Protein AF-A0A5E6NUP5-F1 (afdb_mo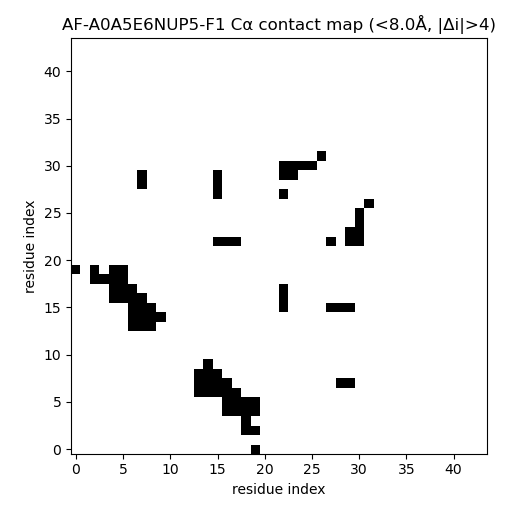nomer)

Solvent-accessible surface area (backbone atoms only — not comparable to full-atom values): 2820 Å² total; per-residue (Å²): 139,89,56,89,61,46,75,41,73,50,98,92,37,82,74,46,73,38,36,69,69,57,39,48,72,66,64,41,71,64,28,53,55,49,52,55,59,54,58,68,67,71,78,117

pLDDT: mean 86.59, std 14.64, range [42.41, 96.5]

Foldseek 3Di:
DDDQKDFDDDPNDGPDMDDPVVVCVVVDPSVVVVVVVVVVVPPD

Structure (mmCIF, N/CA/C/O backbone):
data_AF-A0A5E6NUP5-F1
#
_entry.id   AF-A0A5E6NUP5-F1
#
loop_
_atom_site.group_PDB
_atom_site.id
_atom_site.type_symbol
_atom_site.label_atom_id
_atom_site.label_alt_id
_atom_site.label_comp_id
_atom_site.label_asym_id
_atom_site.label_entity_id
_atom_site.label_seq_id
_atom_site.pdbx_PDB_ins_code
_atom_site.Cartn_x
_atom_site.Cartn_y
_atom_site.Cartn_z
_atom_site.occupancy
_atom_site.B_iso_or_equiv
_atom_site.auth_seq_id
_atom_site.auth_comp_id
_atom_site.auth_asym_id
_atom_site.auth_atom_id
_atom_site.pdbx_PDB_model_num
ATOM 1 N N . MET A 1 1 ? -1.495 9.114 -12.619 1.00 60.03 1 MET A N 1
ATOM 2 C CA . MET A 1 1 ? -1.848 8.453 -11.340 1.00 60.03 1 MET A CA 1
ATOM 3 C C . MET A 1 1 ? -3.018 9.227 -10.781 1.00 60.03 1 MET A C 1
ATOM 5 O O . MET A 1 1 ? -2.826 10.151 -10.005 1.00 60.03 1 MET A O 1
ATOM 9 N N . ASP A 1 2 ? -4.211 8.894 -11.253 1.00 73.06 2 ASP A N 1
ATOM 10 C CA . ASP A 1 2 ? -5.386 9.765 -11.153 1.00 73.06 2 ASP A CA 1
ATOM 11 C C . ASP A 1 2 ? -6.498 9.034 -10.401 1.00 73.06 2 ASP A C 1
ATOM 13 O O . ASP A 1 2 ? -7.637 8.947 -10.845 1.00 73.06 2 ASP A O 1
ATOM 17 N N . ALA A 1 3 ? -6.122 8.407 -9.286 1.00 85.75 3 ALA A N 1
ATOM 18 C CA . ALA A 1 3 ? -7.068 7.821 -8.355 1.00 85.75 3 ALA A CA 1
ATOM 19 C C . ALA A 1 3 ? -7.292 8.813 -7.213 1.00 85.75 3 ALA A C 1
ATOM 21 O O . ALA A 1 3 ? -6.343 9.154 -6.504 1.00 85.75 3 ALA A O 1
ATOM 22 N N . ASP A 1 4 ? -8.544 9.222 -7.006 1.00 89.19 4 ASP A N 1
ATOM 23 C CA . ASP A 1 4 ? -8.927 10.099 -5.892 1.00 89.19 4 ASP A CA 1
ATOM 24 C C . ASP A 1 4 ? -8.660 9.440 -4.530 1.00 89.19 4 ASP A C 1
ATOM 26 O O . ASP A 1 4 ? -8.362 10.108 -3.541 1.00 89.19 4 ASP A O 1
ATOM 30 N N . LYS A 1 5 ? -8.758 8.105 -4.475 1.00 93.25 5 LYS A N 1
ATOM 31 C CA . LYS A 1 5 ? -8.441 7.302 -3.296 1.00 93.25 5 LYS A CA 1
ATOM 32 C C . LYS A 1 5 ? -8.083 5.873 -3.684 1.00 93.25 5 LYS A C 1
ATOM 34 O O . LYS A 1 5 ? -8.721 5.267 -4.540 1.00 93.25 5 LYS A O 1
ATOM 39 N N . ILE A 1 6 ? -7.098 5.321 -2.995 1.00 95.12 6 ILE A N 1
ATOM 40 C CA . ILE A 1 6 ? -6.627 3.945 -3.122 1.00 95.12 6 ILE A CA 1
ATOM 41 C C . ILE A 1 6 ? -6.906 3.232 -1.802 1.00 95.12 6 ILE A C 1
ATOM 43 O O . ILE A 1 6 ? -6.681 3.800 -0.733 1.00 95.12 6 ILE A O 1
ATOM 47 N N . ILE A 1 7 ? -7.406 1.997 -1.881 1.00 96.06 7 ILE A N 1
ATOM 48 C CA . ILE A 1 7 ? -7.663 1.122 -0.733 1.00 96.06 7 ILE A CA 1
ATOM 49 C C . ILE A 1 7 ? -6.825 -0.143 -0.899 1.00 96.06 7 ILE A C 1
ATOM 51 O O . ILE A 1 7 ? -6.962 -0.850 -1.897 1.00 96.06 7 ILE A O 1
ATOM 55 N N . VAL A 1 8 ? -5.985 -0.444 0.087 1.00 95.31 8 VAL A N 1
ATOM 56 C CA . VAL A 1 8 ? -5.230 -1.695 0.152 1.00 95.31 8 VAL A CA 1
ATOM 57 C C . VAL A 1 8 ? -6.003 -2.679 1.010 1.00 95.31 8 VAL A C 1
ATOM 59 O O . VAL A 1 8 ? -6.202 -2.454 2.206 1.00 95.31 8 VAL A O 1
ATOM 62 N N . LEU A 1 9 ? -6.427 -3.779 0.397 1.00 96.25 9 LEU A N 1
ATOM 63 C CA . LEU A 1 9 ? -7.023 -4.910 1.093 1.00 96.25 9 LEU A CA 1
ATOM 64 C C . LEU A 1 9 ? -5.943 -5.949 1.380 1.00 96.25 9 LEU A C 1
ATOM 66 O O . LEU A 1 9 ? -5.241 -6.380 0.468 1.00 96.25 9 LEU A O 1
ATOM 70 N N . ASN A 1 10 ? -5.847 -6.371 2.634 1.00 93.75 10 ASN A N 1
ATOM 71 C CA . ASN A 1 10 ? -5.000 -7.474 3.058 1.00 93.75 10 ASN A CA 1
ATOM 72 C C . ASN A 1 10 ? -5.841 -8.426 3.909 1.00 93.75 10 ASN A C 1
ATOM 74 O O . ASN A 1 10 ? -6.541 -7.974 4.806 1.00 93.75 10 ASN A O 1
ATOM 78 N N . GLU A 1 11 ? -5.826 -9.722 3.599 1.00 94.94 11 GLU A N 1
ATOM 79 C CA . GLU A 1 11 ? -6.557 -10.753 4.363 1.00 94.94 11 GLU A CA 1
ATOM 80 C C . GLU A 1 11 ? -8.050 -10.439 4.607 1.00 94.94 11 GLU A C 1
ATOM 82 O O . GLU A 1 11 ? -8.624 -10.762 5.644 1.00 94.94 11 GLU A O 1
ATOM 87 N N . GLY A 1 12 ? -8.703 -9.790 3.638 1.00 95.81 12 GLY A N 1
ATOM 88 C CA . GLY A 1 12 ? -10.120 -9.422 3.733 1.00 95.81 12 GLY A CA 1
ATOM 89 C C . GLY A 1 12 ? -10.413 -8.182 4.585 1.00 95.81 12 GLY A C 1
ATOM 90 O O . GLY A 1 12 ? -11.581 -7.841 4.764 1.00 95.81 12 GLY A O 1
ATOM 91 N N . VAL A 1 13 ? -9.387 -7.476 5.071 1.00 96.19 13 VAL A N 1
ATOM 92 C CA . VAL A 1 13 ? -9.522 -6.208 5.799 1.00 96.19 13 VAL A CA 1
ATOM 93 C C . VAL A 1 13 ? -8.840 -5.059 5.061 1.00 96.19 13 VAL A C 1
ATOM 95 O O . VAL A 1 13 ? -7.892 -5.252 4.302 1.00 96.19 13 VAL A O 1
ATOM 98 N N . ILE A 1 14 ? -9.329 -3.835 5.274 1.00 95.69 14 ILE A N 1
ATOM 99 C CA . ILE A 1 14 ? -8.672 -2.628 4.762 1.00 95.69 14 ILE A CA 1
ATOM 100 C C . ILE A 1 14 ? -7.444 -2.360 5.631 1.00 95.69 14 ILE A C 1
ATOM 102 O 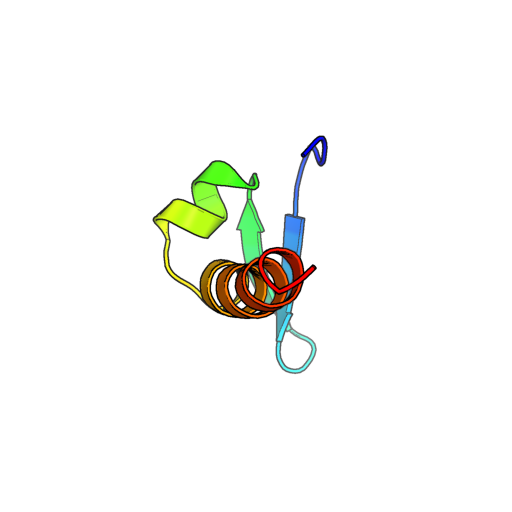O . ILE A 1 14 ? -7.582 -2.035 6.808 1.00 95.69 14 ILE A O 1
ATOM 106 N N . SER A 1 15 ? -6.258 -2.498 5.044 1.00 95.25 15 SER A N 1
ATOM 107 C CA . SER A 1 15 ? -4.980 -2.298 5.731 1.00 95.25 15 SER A CA 1
ATOM 108 C C . SER A 1 15 ? -4.470 -0.865 5.585 1.00 95.25 15 SER A C 1
ATOM 110 O O . SER A 1 15 ? -3.935 -0.305 6.535 1.00 95.25 15 SER A O 1
ATOM 112 N N . GLU A 1 16 ? -4.643 -0.253 4.408 1.00 96.50 16 GLU A N 1
ATOM 113 C CA . GLU A 1 16 ? -4.200 1.118 4.131 1.00 96.50 16 GLU A CA 1
ATOM 114 C C . GLU A 1 16 ? -5.197 1.828 3.211 1.00 96.50 16 GLU A C 1
ATOM 116 O O . GLU A 1 16 ? -5.861 1.201 2.380 1.00 96.50 16 GLU A O 1
ATOM 121 N N . SER A 1 17 ? -5.311 3.151 3.344 1.00 96.12 17 SER A N 1
ATOM 122 C CA . SER A 1 17 ? -6.112 3.956 2.426 1.00 96.12 17 SER A CA 1
ATOM 123 C C . SER A 1 17 ? -5.596 5.381 2.311 1.00 96.12 17 SER A C 1
ATOM 125 O O . SER A 1 17 ? -5.293 5.990 3.333 1.00 96.12 17 SER A O 1
ATOM 127 N N . GLY A 1 18 ? -5.591 5.931 1.102 1.00 94.88 18 GLY A N 1
ATOM 128 C CA . GLY A 1 18 ? -5.149 7.301 0.853 1.00 94.88 18 GLY A CA 1
ATOM 129 C C . GLY A 1 18 ? -4.933 7.567 -0.629 1.00 94.88 18 GLY A C 1
ATOM 130 O O . GLY A 1 18 ? -5.257 6.739 -1.481 1.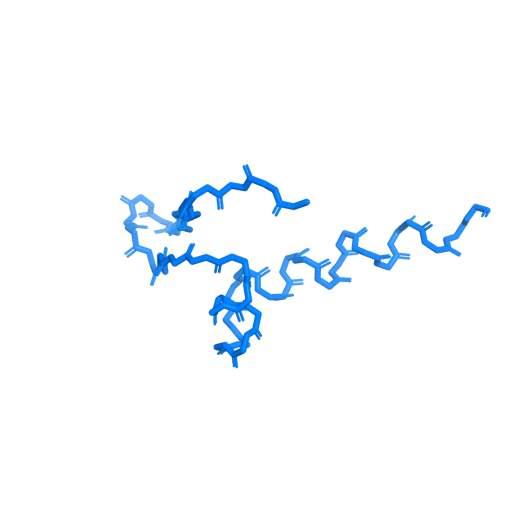00 94.88 18 GLY A O 1
ATOM 131 N N . THR A 1 19 ? -4.391 8.729 -0.941 1.00 95.12 19 THR A N 1
ATOM 132 C CA . THR A 1 19 ? -3.867 9.047 -2.268 1.00 95.12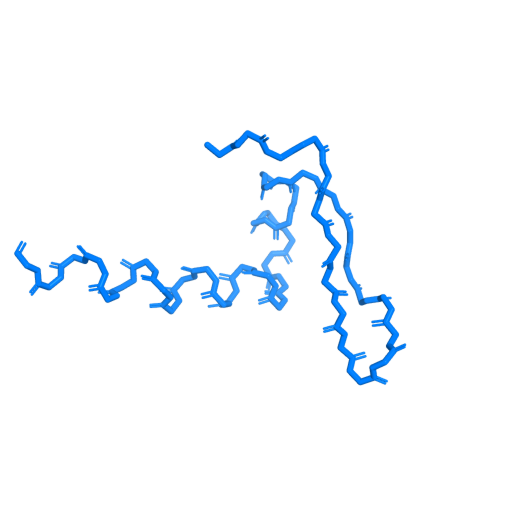 19 THR A CA 1
ATOM 133 C C . THR A 1 19 ? -2.579 8.271 -2.536 1.00 95.12 19 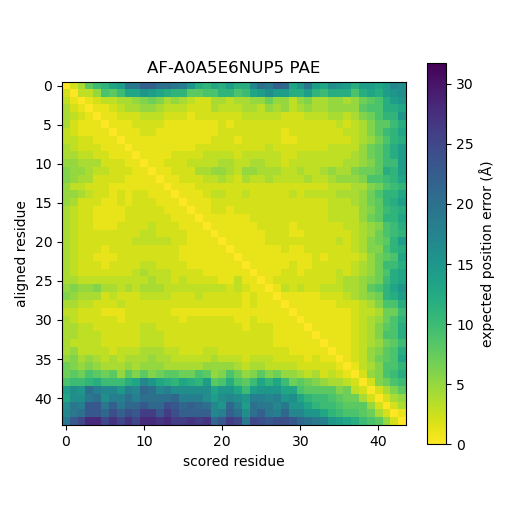THR A C 1
ATOM 135 O O . THR A 1 19 ? -1.935 7.737 -1.631 1.00 95.12 19 THR A O 1
ATOM 138 N N . HIS A 1 20 ? -2.162 8.241 -3.799 1.00 92.12 20 HIS A N 1
ATOM 139 C CA . HIS A 1 20 ? -0.910 7.599 -4.185 1.00 92.12 20 HIS A CA 1
ATOM 140 C C . HIS A 1 20 ? 0.306 8.132 -3.401 1.00 92.12 20 HIS A C 1
ATOM 142 O O . HIS A 1 20 ? 1.103 7.349 -2.891 1.00 92.12 20 HIS A O 1
ATOM 148 N N . GLN A 1 21 ? 0.434 9.458 -3.271 1.00 92.25 21 GLN A N 1
ATOM 149 C CA . GLN A 1 21 ? 1.563 10.083 -2.569 1.00 92.25 21 GLN A CA 1
ATOM 150 C C . GLN A 1 21 ? 1.574 9.762 -1.072 1.00 92.25 21 GLN A C 1
ATOM 152 O O . GLN A 1 21 ? 2.640 9.494 -0.512 1.00 92.25 21 GLN A O 1
ATOM 157 N N . GLU A 1 22 ? 0.404 9.762 -0.430 1.00 93.94 22 GLU A N 1
ATOM 158 C CA . GLU A 1 22 ? 0.275 9.404 0.985 1.00 93.94 22 GLU A CA 1
ATOM 159 C C . GLU A 1 22 ? 0.723 7.957 1.213 1.00 93.94 22 GLU A C 1
ATOM 161 O O . GLU A 1 22 ? 1.579 7.704 2.060 1.00 93.94 22 GLU A O 1
ATOM 166 N N . LEU A 1 23 ? 0.232 7.022 0.394 1.00 94.62 23 LEU A N 1
ATOM 167 C CA . LEU A 1 23 ? 0.565 5.603 0.525 1.00 94.62 23 LEU A CA 1
ATOM 168 C C . LEU A 1 23 ? 2.035 5.295 0.202 1.00 94.62 23 LEU A C 1
ATOM 170 O O . LEU A 1 23 ? 2.645 4.458 0.868 1.00 94.62 23 LEU A O 1
ATOM 174 N N . LEU A 1 24 ? 2.639 5.983 -0.773 1.00 93.00 24 LEU A N 1
ATOM 175 C CA . LEU A 1 24 ? 4.080 5.865 -1.019 1.00 93.00 24 LEU A CA 1
ATOM 176 C C . LEU A 1 24 ? 4.911 6.377 0.160 1.00 93.00 24 LEU A C 1
ATOM 178 O O . LEU A 1 24 ? 5.900 5.745 0.532 1.00 93.00 24 LEU A O 1
ATOM 182 N N . SER A 1 25 ? 4.510 7.497 0.764 1.00 93.38 25 SER A N 1
ATOM 183 C CA . SER A 1 25 ? 5.232 8.091 1.897 1.00 93.38 25 SER A CA 1
ATOM 184 C C . SER A 1 25 ? 5.182 7.200 3.140 1.00 93.38 25 SER A C 1
ATOM 186 O O . SER A 1 25 ? 6.157 7.130 3.893 1.00 93.38 25 SER A O 1
ATOM 188 N N . MET A 1 26 ? 4.074 6.473 3.323 1.00 93.19 26 MET A N 1
ATOM 189 C CA . MET A 1 26 ? 3.895 5.503 4.407 1.00 93.19 26 MET A CA 1
ATOM 190 C C . MET A 1 26 ? 4.826 4.288 4.303 1.00 93.19 26 MET A C 1
ATOM 192 O O . MET A 1 26 ? 5.004 3.598 5.303 1.00 93.19 26 MET A O 1
ATOM 196 N N . GLN A 1 27 ? 5.428 4.024 3.134 1.00 90.44 27 GLN A N 1
ATOM 197 C CA . GLN A 1 27 ? 6.327 2.879 2.907 1.00 90.44 27 GLN A CA 1
ATOM 198 C C . GLN A 1 27 ? 5.698 1.524 3.313 1.00 90.44 27 GLN A C 1
ATOM 200 O O . GLN A 1 27 ? 6.395 0.592 3.719 1.00 90.44 27 GLN A O 1
ATOM 205 N N . GLY A 1 28 ? 4.368 1.426 3.199 1.00 93.94 28 GLY A N 1
ATOM 206 C CA . GLY A 1 28 ? 3.570 0.245 3.528 1.00 93.94 28 GLY A CA 1
ATOM 207 C C . GLY A 1 28 ? 3.473 -0.775 2.390 1.00 93.94 28 GLY A C 1
ATOM 208 O O . GLY A 1 28 ? 4.270 -0.776 1.447 1.00 93.94 28 GLY A O 1
ATOM 209 N N . ILE A 1 29 ? 2.458 -1.638 2.456 1.00 94.81 29 ILE A N 1
ATOM 210 C CA . ILE A 1 29 ? 2.179 -2.708 1.485 1.00 94.81 29 ILE A CA 1
ATOM 211 C C . ILE A 1 29 ? 2.015 -2.120 0.084 1.00 94.81 29 ILE A C 1
ATOM 213 O O . ILE A 1 29 ? 2.580 -2.639 -0.879 1.00 94.81 29 ILE A O 1
ATOM 217 N N . TYR A 1 30 ? 1.290 -1.003 -0.034 1.00 95.00 30 TYR A N 1
ATOM 218 C CA . TYR A 1 30 ? 1.113 -0.328 -1.318 1.00 95.00 30 TYR A CA 1
ATOM 219 C C . TYR A 1 30 ? 2.449 0.072 -1.952 1.00 95.00 30 TYR A C 1
ATOM 221 O O . TYR A 1 30 ? 2.682 -0.198 -3.130 1.00 95.00 30 TYR A O 1
ATOM 229 N N . ALA A 1 31 ? 3.337 0.689 -1.168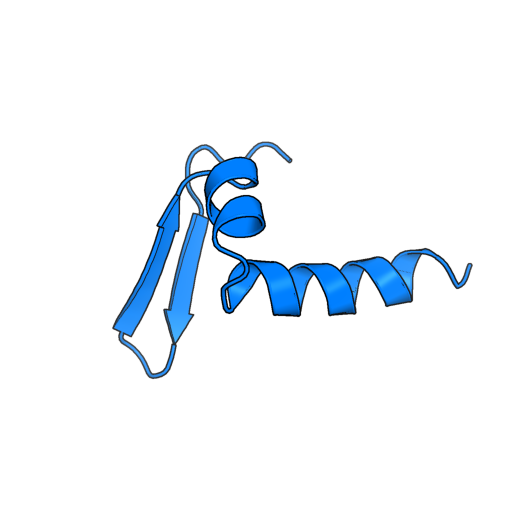 1.00 94.06 31 ALA A N 1
ATOM 230 C CA . ALA A 1 31 ? 4.629 1.162 -1.648 1.00 94.06 31 ALA A CA 1
ATOM 231 C C . ALA A 1 31 ? 5.531 0.004 -2.093 1.00 94.06 31 ALA A C 1
ATOM 233 O O . ALA A 1 31 ? 6.184 0.099 -3.130 1.00 94.06 31 ALA A O 1
ATOM 234 N N . GLN A 1 32 ? 5.523 -1.109 -1.353 1.00 93.44 32 GLN A N 1
ATOM 235 C CA . GLN A 1 32 ? 6.276 -2.314 -1.712 1.00 93.44 32 GLN A CA 1
ATOM 236 C C . GLN A 1 32 ? 5.772 -2.926 -3.026 1.00 93.44 32 GLN A C 1
ATOM 238 O O . GLN A 1 32 ? 6.568 -3.196 -3.924 1.00 93.44 32 GLN A O 1
ATOM 243 N N . LEU A 1 33 ? 4.453 -3.088 -3.175 1.00 91.88 33 LEU A N 1
ATOM 244 C CA . LEU A 1 33 ? 3.845 -3.596 -4.410 1.00 91.88 33 LEU A CA 1
ATOM 245 C C . LEU A 1 33 ? 4.144 -2.687 -5.606 1.00 91.88 33 LEU A C 1
ATOM 247 O O . LEU A 1 33 ? 4.458 -3.174 -6.693 1.00 91.88 33 LEU A O 1
ATOM 251 N N . TRP A 1 34 ? 4.080 -1.371 -5.397 1.00 91.00 34 TRP A N 1
ATOM 252 C CA . TRP A 1 34 ? 4.387 -0.384 -6.425 1.00 91.00 34 TRP A CA 1
ATOM 253 C C . TRP A 1 34 ? 5.855 -0.437 -6.861 1.00 91.00 34 TRP A C 1
ATOM 255 O O . TRP A 1 34 ? 6.143 -0.376 -8.055 1.00 91.00 34 TRP A O 1
ATOM 265 N N . GLN A 1 35 ? 6.786 -0.594 -5.916 1.00 89.69 35 GLN A N 1
ATOM 266 C CA . GLN A 1 35 ? 8.212 -0.743 -6.217 1.00 89.69 35 GLN A CA 1
ATOM 267 C C . GLN A 1 35 ? 8.513 -2.003 -7.030 1.00 89.69 35 GLN A C 1
ATOM 269 O O . GLN A 1 35 ? 9.369 -1.953 -7.908 1.00 89.69 35 GLN A O 1
ATOM 274 N N . ILE A 1 36 ? 7.826 -3.116 -6.756 1.00 90.19 36 ILE A N 1
ATOM 275 C CA . ILE A 1 36 ? 7.980 -4.356 -7.528 1.00 90.19 36 ILE A CA 1
ATOM 276 C C . ILE A 1 36 ? 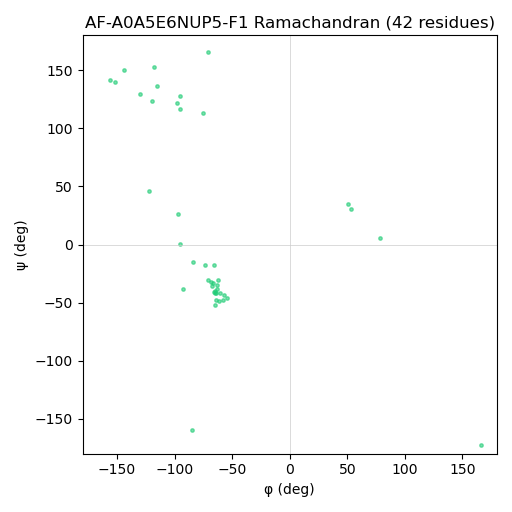7.499 -4.136 -8.966 1.00 90.19 36 ILE A C 1
ATOM 278 O O . ILE A 1 36 ? 8.268 -4.342 -9.895 1.00 90.19 36 ILE A O 1
ATOM 282 N N . GLN A 1 37 ? 6.279 -3.619 -9.149 1.00 85.75 37 GLN A N 1
ATOM 283 C CA . GLN A 1 37 ? 5.729 -3.356 -10.487 1.00 85.75 37 GLN A CA 1
ATOM 284 C C . GLN A 1 37 ? 6.523 -2.312 -11.277 1.00 85.75 37 GLN A C 1
ATOM 286 O O . GLN A 1 37 ? 6.631 -2.414 -12.494 1.00 85.75 37 GLN A O 1
ATOM 291 N N . SER A 1 38 ? 7.074 -1.303 -10.600 1.00 82.75 38 SER A N 1
ATOM 292 C CA . SER A 1 38 ? 7.866 -0.263 -11.265 1.00 82.75 38 SER A CA 1
ATOM 293 C C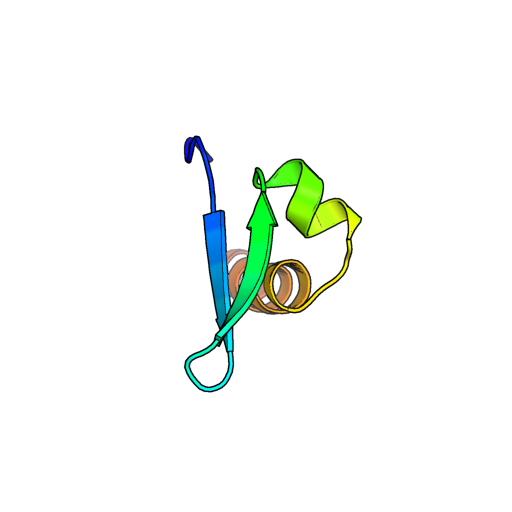 . SER A 1 38 ? 9.219 -0.787 -11.743 1.00 82.75 38 SER A C 1
ATOM 295 O O . SER A 1 38 ? 9.716 -0.313 -12.755 1.00 82.75 38 SER A O 1
ATOM 297 N N . LYS A 1 39 ? 9.808 -1.776 -11.055 1.00 68.88 39 LYS A N 1
ATOM 298 C CA . LYS A 1 39 ? 11.066 -2.404 -11.489 1.00 68.88 39 LYS A CA 1
ATOM 299 C C . LYS A 1 39 ? 10.906 -3.233 -12.761 1.00 68.88 39 LYS A C 1
ATOM 301 O O . LYS A 1 39 ? 11.826 -3.244 -13.566 1.00 68.88 39 LYS A O 1
ATOM 306 N N . ASP A 1 40 ? 9.745 -3.848 -12.970 1.00 58.88 40 ASP A N 1
ATOM 307 C CA . ASP A 1 40 ? 9.459 -4.593 -14.203 1.00 58.88 40 ASP A CA 1
ATOM 308 C C . ASP A 1 40 ? 9.212 -3.666 -15.414 1.00 58.88 40 ASP A C 1
ATOM 310 O O . ASP A 1 40 ? 9.299 -4.101 -16.559 1.00 58.88 40 ASP A O 1
ATOM 314 N N . ALA A 1 41 ? 8.919 -2.379 -15.186 1.00 56.94 41 ALA A N 1
ATOM 315 C CA . ALA A 1 41 ? 8.681 -1.401 -16.250 1.00 56.94 41 ALA A CA 1
ATOM 316 C C . ALA A 1 41 ? 9.968 -0.774 -16.827 1.00 56.94 41 ALA A C 1
ATOM 318 O O . ALA A 1 41 ? 9.905 -0.174 -17.897 1.00 56.94 41 ALA A O 1
ATOM 319 N N . ASP A 1 42 ? 11.111 -0.920 -16.145 1.00 51.34 42 ASP A N 1
ATOM 320 C CA . ASP A 1 42 ? 12.422 -0.388 -16.562 1.00 51.34 42 ASP A CA 1
ATOM 321 C C . ASP A 1 42 ? 13.292 -1.422 -17.325 1.00 51.34 42 ASP A C 1
ATOM 323 O O . ASP A 1 42 ? 14.404 -1.100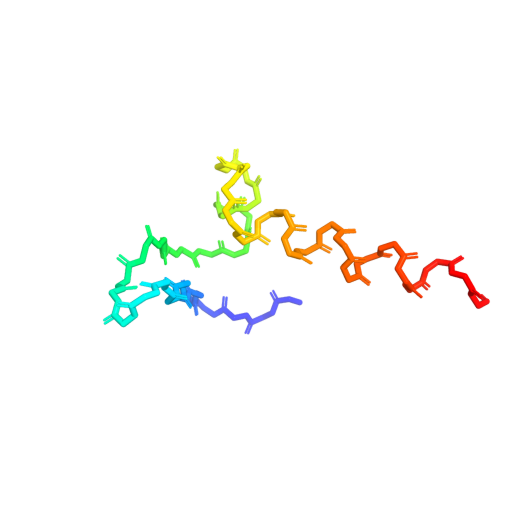 -17.741 1.00 51.34 42 ASP A O 1
ATOM 327 N N . GLU A 1 43 ? 12.810 -2.656 -17.545 1.00 47.69 43 GLU A N 1
ATOM 328 C CA . GLU A 1 43 ? 13.514 -3.711 -18.312 1.00 47.69 43 GLU A CA 1
ATOM 329 C C . GLU A 1 43 ? 13.086 -3.826 -19.798 1.00 47.69 43 GLU A C 1
ATOM 331 O O . GLU A 1 43 ? 13.238 -4.888 -20.409 1.00 47.69 43 GLU A O 1
ATOM 336 N N . ILE A 1 44 ? 12.593 -2.745 -20.424 1.00 42.41 44 ILE A N 1
ATOM 337 C CA . ILE A 1 44 ? 12.253 -2.716 -21.868 1.00 42.41 44 ILE A CA 1
ATOM 338 C C . ILE A 1 44 ? 12.971 -1.587 -22.610 1.00 42.41 44 ILE A C 1
ATOM 340 O O . ILE A 1 44 ? 12.865 -0.423 -22.166 1.00 42.41 44 ILE A O 1
#

Sequence (44 aa):
MDADKIIVLNEGVISESGTHQELLSMQGIYAQLWQIQSKDADEI

Radius of gyration: 11.3 Å; Cα contacts (8 Å, |Δi|>4): 41; chains: 1; bounding box: 24×21×28 Å

Mean predicted aligned error: 5.2 Å

Secondary structure (DSSP, 8-state):
---S-EEEEETTEEEEEE-HHHHHHTTSHHHHHHHHHHHHTS--

Nearest PDB structures (foldseek):
  6pan-assembly1_A  TM=9.995E-01  e=3.882E-02  Novosphingobium aromaticivorans DSM 12444
  5kpi-assembly2_B  TM=9.101E-01  e=2.887E-02  Mus musculus
  9g2t-assembly1_A  TM=9.828E-01  e=7.019E-02  Mycolicibacterium thermoresistibile ATCC 19527
  9g2y-assembly1_A  TM=9.526E-01  e=6.053E-02  Mycolicibacterium thermoresistibile ATCC 19527
  6p7f-assembly1_A  TM=9.770E-01  e=1.367E-01  Homo sapiens